Protein AF-A0A949Z9X9-F1 (afdb_monomer_lite)

Structure (mmCIF, N/CA/C/O backbone):
data_AF-A0A949Z9X9-F1
#
_entry.id   AF-A0A949Z9X9-F1
#
loop_
_atom_site.group_PDB
_atom_site.id
_atom_site.type_symbol
_atom_site.label_atom_id
_atom_site.label_alt_id
_atom_site.label_comp_id
_atom_site.label_asym_id
_atom_site.label_entity_id
_atom_site.label_seq_id
_atom_site.pdbx_PDB_ins_code
_atom_site.Cartn_x
_atom_site.Cartn_y
_atom_site.Cartn_z
_atom_site.occupancy
_atom_site.B_iso_or_equiv
_atom_site.auth_seq_id
_atom_site.auth_comp_id
_atom_site.auth_asym_id
_atom_site.auth_atom_id
_atom_site.pdbx_PDB_model_num
ATOM 1 N N . MET A 1 1 ? 0.799 0.494 7.470 1.00 60.16 1 MET A N 1
ATOM 2 C CA . MET A 1 1 ? 1.031 -0.553 6.444 1.00 60.16 1 MET A CA 1
ATOM 3 C C . MET A 1 1 ? 2.457 -0.559 5.920 1.00 60.16 1 MET A C 1
ATOM 5 O O . MET A 1 1 ? 3.106 -1.581 6.077 1.00 60.16 1 MET A O 1
ATOM 9 N N . GLY A 1 2 ? 2.967 0.554 5.374 1.00 60.78 2 GLY A N 1
ATOM 10 C CA . GLY A 1 2 ? 4.364 0.637 4.912 1.00 60.78 2 GLY A CA 1
ATOM 11 C C . GLY A 1 2 ? 5.403 0.385 6.010 1.00 60.78 2 GLY A C 1
ATOM 12 O O . GLY A 1 2 ? 6.334 -0.378 5.800 1.00 60.78 2 GLY A O 1
ATOM 13 N N . GLU A 1 3 ? 5.192 0.929 7.213 1.00 61.97 3 GLU A N 1
ATOM 14 C CA . GLU A 1 3 ? 6.064 0.670 8.378 1.00 61.97 3 GLU A CA 1
ATOM 15 C C . GLU A 1 3 ? 5.964 -0.766 8.915 1.00 61.97 3 GLU A C 1
ATOM 17 O O . GLU A 1 3 ? 6.893 -1.254 9.544 1.00 61.97 3 GLU A O 1
ATOM 22 N N . LEU A 1 4 ? 4.859 -1.464 8.628 1.00 70.19 4 LEU A N 1
ATOM 23 C CA . LEU A 1 4 ? 4.660 -2.877 8.973 1.00 70.19 4 LEU A CA 1
ATOM 24 C C . LEU A 1 4 ? 5.197 -3.818 7.879 1.00 70.19 4 LEU A C 1
ATOM 26 O O . LEU A 1 4 ? 5.048 -5.030 7.992 1.00 70.19 4 LEU A O 1
ATOM 30 N N . GLY A 1 5 ? 5.771 -3.274 6.798 1.00 72.19 5 GLY A N 1
ATOM 31 C CA . GLY A 1 5 ? 6.314 -4.046 5.678 1.00 72.19 5 GLY A CA 1
ATOM 32 C C . GLY A 1 5 ? 5.269 -4.771 4.820 1.00 72.19 5 GLY A C 1
ATOM 33 O O . GLY A 1 5 ? 5.640 -5.624 4.023 1.00 72.19 5 GLY A O 1
ATOM 34 N N . LEU A 1 6 ? 3.977 -4.454 4.967 1.00 75.88 6 LEU A N 1
ATOM 35 C CA . LEU A 1 6 ? 2.889 -5.191 4.307 1.00 75.88 6 LEU A CA 1
ATOM 36 C C . LEU A 1 6 ? 2.740 -4.824 2.822 1.00 75.88 6 LEU A C 1
ATOM 38 O O . LEU A 1 6 ? 2.473 -5.685 1.989 1.00 75.88 6 LEU A O 1
ATOM 42 N N . CYS A 1 7 ? 2.904 -3.543 2.488 1.00 79.94 7 CYS A N 1
ATOM 43 C CA . CYS A 1 7 ? 2.812 -3.020 1.124 1.00 79.94 7 CYS A CA 1
ATOM 44 C C . CYS A 1 7 ? 3.327 -1.576 1.050 1.00 79.94 7 CYS A C 1
ATOM 46 O O . CYS A 1 7 ? 3.562 -0.924 2.074 1.00 79.94 7 CYS A O 1
ATOM 48 N N . SER A 1 8 ? 3.486 -1.048 -0.165 1.00 83.75 8 SER A N 1
ATOM 49 C CA . SER A 1 8 ? 3.786 0.371 -0.370 1.00 83.75 8 SER A CA 1
ATOM 50 C C . SER A 1 8 ? 2.614 1.264 0.055 1.00 83.75 8 SER A C 1
ATOM 52 O O . SER A 1 8 ? 1.461 0.840 0.119 1.00 83.75 8 SER A O 1
ATOM 54 N N . ARG A 1 9 ? 2.883 2.555 0.284 1.00 83.94 9 ARG A N 1
ATOM 55 C CA . ARG A 1 9 ? 1.839 3.526 0.660 1.00 83.94 9 ARG A CA 1
ATOM 56 C C . ARG A 1 9 ? 0.702 3.603 -0.370 1.00 83.94 9 ARG A C 1
ATOM 58 O O . ARG A 1 9 ? -0.457 3.601 0.011 1.00 83.94 9 ARG A O 1
ATOM 65 N N . ARG A 1 10 ? 1.031 3.595 -1.667 1.00 83.50 10 ARG A N 1
ATOM 66 C CA . ARG A 1 10 ? 0.040 3.675 -2.760 1.00 83.50 10 ARG A CA 1
ATOM 67 C C . ARG A 1 10 ? -0.790 2.399 -2.903 1.00 83.50 10 ARG A C 1
ATOM 69 O O . ARG A 1 10 ? -1.907 2.440 -3.408 1.00 83.50 10 ARG A O 1
ATOM 76 N N . GLU A 1 11 ? -0.233 1.250 -2.537 1.00 84.12 11 GLU A N 1
ATOM 77 C CA . GLU A 1 11 ? -0.990 -0.004 -2.474 1.00 84.12 11 GLU A CA 1
ATOM 78 C C . GLU A 1 11 ? -1.915 -0.020 -1.272 1.00 84.12 11 GLU A C 1
ATOM 80 O O . GLU A 1 11 ? -3.084 -0.344 -1.441 1.00 84.12 11 GLU A O 1
ATOM 85 N N . ALA A 1 12 ? -1.422 0.405 -0.106 1.00 86.50 12 ALA A N 1
ATOM 86 C CA . ALA A 1 12 ? -2.246 0.549 1.085 1.00 86.50 12 ALA A CA 1
ATOM 87 C C . ALA A 1 12 ? -3.465 1.434 0.800 1.00 86.50 12 ALA A C 1
ATOM 89 O O . ALA A 1 12 ? -4.581 1.025 1.100 1.00 86.50 12 ALA A O 1
ATOM 90 N N . ASP A 1 13 ? -3.268 2.583 0.144 1.00 87.31 13 ASP A N 1
ATOM 91 C CA . ASP A 1 13 ? -4.372 3.476 -0.215 1.00 87.31 13 ASP A CA 1
ATOM 92 C C . ASP A 1 13 ? -5.416 2.761 -1.092 1.00 87.31 13 ASP A C 1
ATOM 94 O O . ASP A 1 13 ? -6.609 2.808 -0.803 1.00 87.31 13 ASP A O 1
ATOM 98 N N . ARG A 1 14 ? -4.969 2.027 -2.123 1.00 87.75 14 ARG A N 1
ATOM 99 C CA . ARG A 1 14 ? -5.866 1.268 -3.011 1.00 87.75 14 ARG A CA 1
AT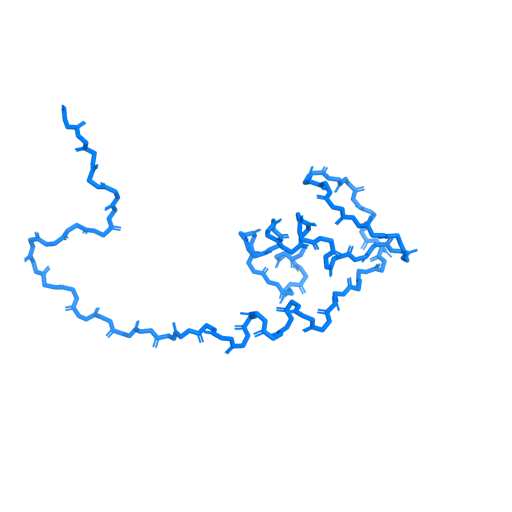OM 100 C C . ARG A 1 14 ? -6.610 0.154 -2.280 1.00 87.75 14 ARG A C 1
ATOM 102 O O . ARG A 1 14 ? -7.803 -0.030 -2.517 1.00 87.75 14 ARG A O 1
ATOM 109 N N . TRP A 1 15 ? -5.928 -0.588 -1.413 1.00 90.12 15 TRP A N 1
ATOM 110 C CA . TRP A 1 15 ? -6.522 -1.696 -0.662 1.00 90.12 15 TRP A CA 1
ATOM 111 C C . TRP A 1 15 ? -7.547 -1.208 0.352 1.00 90.12 15 TRP A C 1
ATOM 113 O O . TRP A 1 15 ? -8.611 -1.815 0.456 1.00 90.12 15 TRP A O 1
ATOM 123 N N . ILE A 1 16 ? -7.254 -0.096 1.036 1.00 89.06 16 ILE A N 1
ATOM 124 C CA . ILE A 1 16 ? -8.199 0.578 1.928 1.00 89.06 16 ILE A CA 1
ATOM 125 C C . ILE A 1 16 ? -9.434 0.960 1.116 1.00 89.06 16 ILE A C 1
ATOM 127 O O . ILE A 1 16 ? -10.494 0.413 1.367 1.00 89.06 16 ILE A O 1
ATOM 131 N N . THR A 1 17 ? -9.306 1.744 0.041 1.00 89.25 17 THR A N 1
ATOM 132 C CA . THR A 1 17 ? -10.480 2.149 -0.761 1.00 89.25 17 THR A CA 1
ATOM 133 C C . THR A 1 17 ? -11.254 0.986 -1.395 1.00 89.25 17 THR A C 1
ATOM 135 O O . THR A 1 17 ? -12.415 1.149 -1.753 1.00 89.25 17 THR A O 1
ATOM 138 N N . SER A 1 18 ? -10.626 -0.185 -1.544 1.00 87.94 18 SER A N 1
ATOM 139 C CA . SER A 1 18 ? -11.271 -1.403 -2.062 1.00 87.94 18 SER A CA 1
ATOM 140 C C . SER A 1 18 ? -11.965 -2.231 -0.970 1.00 87.94 18 SER A C 1
ATOM 142 O O . SER A 1 18 ? -12.551 -3.267 -1.276 1.00 87.94 18 SER A O 1
ATOM 144 N N . GLY A 1 19 ? -11.883 -1.816 0.299 1.00 90.06 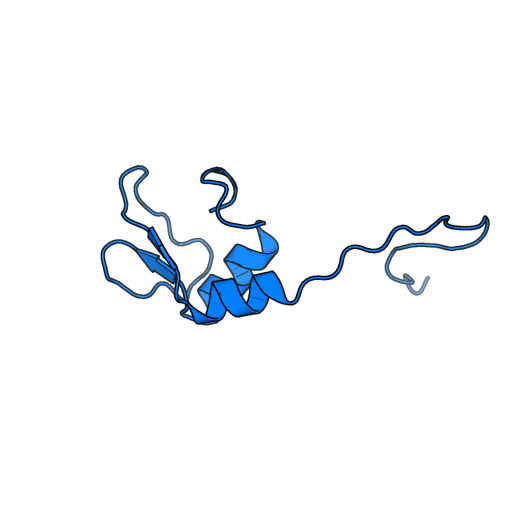19 GLY A N 1
ATOM 145 C CA . GLY A 1 19 ? -12.446 -2.532 1.445 1.00 90.06 19 GLY A CA 1
ATOM 146 C C . GLY A 1 19 ? -11.709 -3.830 1.791 1.00 90.06 19 GLY A C 1
ATOM 147 O O . GLY A 1 19 ? -12.270 -4.706 2.443 1.00 90.06 19 GLY A O 1
ATOM 148 N N . TRP A 1 20 ? -10.457 -3.987 1.350 1.00 91.44 20 TRP A N 1
ATOM 149 C CA . TRP A 1 20 ? -9.657 -5.204 1.569 1.00 91.44 20 TRP A CA 1
ATOM 150 C C . TRP A 1 20 ? -8.839 -5.172 2.857 1.00 91.44 20 TRP A C 1
ATOM 152 O O . TRP A 1 20 ? -8.018 -6.055 3.104 1.00 91.44 20 TRP A O 1
ATOM 162 N N . VAL A 1 21 ? -9.038 -4.140 3.669 1.00 90.94 21 VAL A N 1
ATOM 163 C CA . VAL A 1 21 ? -8.305 -3.916 4.907 1.00 90.94 21 VAL A CA 1
ATOM 164 C C . VAL A 1 21 ? -9.279 -3.983 6.062 1.00 90.94 21 VAL A C 1
ATOM 166 O O . VAL A 1 21 ? -10.275 -3.262 6.083 1.00 90.94 21 VAL A O 1
ATOM 169 N N . LYS A 1 22 ? -8.964 -4.825 7.043 1.00 91.69 22 LYS A N 1
ATOM 170 C CA . LYS A 1 22 ? -9.663 -4.875 8.321 1.00 91.69 22 LYS A CA 1
ATOM 171 C C . LYS A 1 22 ? -8.728 -4.474 9.445 1.00 91.69 22 LYS A C 1
ATOM 173 O O . LYS A 1 22 ? -7.568 -4.882 9.469 1.00 91.69 22 LYS A O 1
ATOM 178 N N . VAL A 1 23 ? -9.241 -3.689 10.377 1.00 91.19 23 VAL A N 1
ATOM 179 C CA . VAL A 1 23 ? -8.534 -3.264 11.582 1.00 91.19 23 VAL A CA 1
ATOM 180 C C . VAL A 1 23 ? -9.394 -3.664 12.767 1.00 91.19 23 VAL A C 1
ATOM 182 O O . VAL A 1 23 ? -10.550 -3.266 12.850 1.00 91.19 23 VAL A O 1
ATOM 185 N N . ASP A 1 24 ? -8.858 -4.517 13.635 1.00 90.00 24 ASP A N 1
ATOM 186 C CA . ASP A 1 24 ? -9.564 -5.066 14.799 1.00 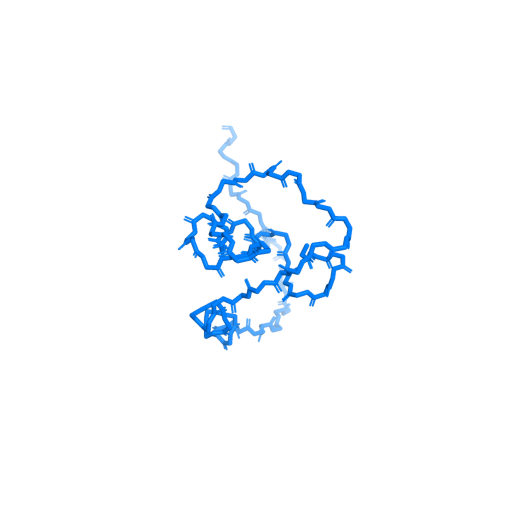90.00 24 ASP A CA 1
ATOM 187 C C . ASP A 1 24 ? -10.921 -5.721 14.448 1.00 90.00 24 ASP A C 1
ATOM 189 O O . ASP A 1 24 ? -11.847 -5.766 15.253 1.00 90.00 24 ASP A O 1
ATOM 193 N N . GLY A 1 25 ? -11.024 -6.271 13.231 1.00 88.31 25 GLY A N 1
ATOM 194 C CA . GLY A 1 25 ? -12.222 -6.940 12.712 1.00 88.31 25 GLY A CA 1
ATOM 195 C C . GLY A 1 25 ? -13.177 -6.042 11.919 1.00 88.31 25 GLY A C 1
ATOM 196 O O . GLY A 1 25 ? -14.056 -6.568 11.235 1.00 88.31 25 GLY A O 1
ATOM 197 N N . GLU A 1 26 ? -12.981 -4.722 11.928 1.00 89.56 26 GLU A N 1
ATOM 198 C CA . GLU A 1 26 ? -13.795 -3.770 11.166 1.00 89.56 26 GLU A CA 1
ATOM 199 C C . GLU A 1 26 ? -13.159 -3.451 9.813 1.00 89.56 26 GLU A C 1
ATOM 201 O O . GLU A 1 26 ? -11.955 -3.218 9.722 1.00 89.56 26 GLU A O 1
AT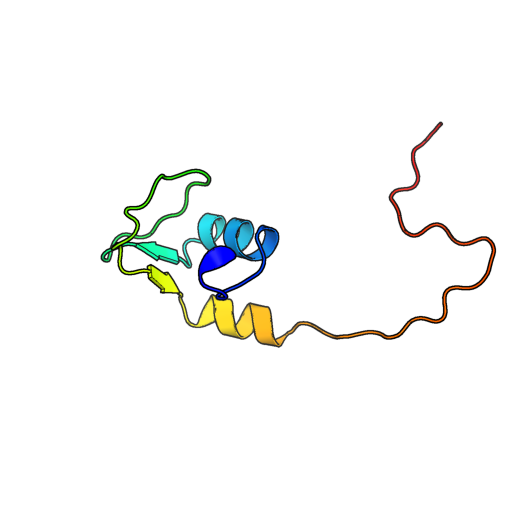OM 206 N N . VAL A 1 27 ? -13.963 -3.438 8.745 1.00 90.50 27 VAL A N 1
ATOM 207 C CA . VAL A 1 27 ? -13.487 -3.057 7.407 1.00 90.50 27 VAL A CA 1
ATOM 208 C C . VAL A 1 27 ? -13.231 -1.555 7.382 1.00 90.50 27 VAL A C 1
ATOM 210 O O . VAL A 1 27 ? -14.126 -0.764 7.666 1.00 90.50 27 VAL A O 1
ATOM 213 N N . VAL A 1 28 ? -12.011 -1.173 7.011 1.00 90.12 28 VAL A N 1
ATOM 214 C CA . VAL A 1 28 ? -11.609 0.222 6.847 1.00 90.12 28 VAL A CA 1
ATOM 215 C C . VAL A 1 28 ? -11.520 0.521 5.360 1.00 90.12 28 VAL A C 1
ATOM 217 O O . VAL A 1 28 ? -10.623 0.025 4.679 1.00 90.12 28 VAL A O 1
ATOM 220 N N . ASP A 1 29 ? -12.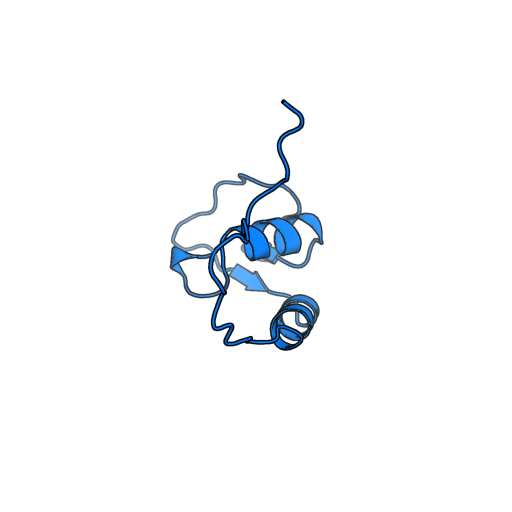442 1.349 4.875 1.00 88.81 29 ASP A N 1
ATOM 221 C CA . ASP A 1 29 ? -12.511 1.789 3.478 1.00 88.81 29 ASP A CA 1
ATOM 222 C C . ASP A 1 29 ? -12.061 3.243 3.251 1.00 88.81 29 ASP A C 1
ATOM 224 O O . ASP A 1 29 ? -11.874 3.697 2.120 1.00 88.81 29 ASP A O 1
ATOM 228 N N . THR A 1 30 ? -11.843 3.974 4.344 1.00 88.50 30 THR A N 1
ATOM 229 C CA . THR A 1 30 ? -11.562 5.407 4.339 1.00 88.50 30 THR A CA 1
ATOM 230 C C . THR A 1 30 ? -10.083 5.683 4.616 1.00 88.50 30 THR A C 1
ATOM 232 O O . THR A 1 30 ? -9.493 5.184 5.577 1.00 88.50 30 THR A O 1
ATOM 235 N N . LEU A 1 31 ? -9.466 6.523 3.781 1.00 87.00 31 LEU A N 1
ATOM 236 C CA . LEU A 1 31 ? -8.069 6.932 3.942 1.00 87.00 31 LEU A CA 1
ATOM 237 C C . LEU A 1 31 ? -7.883 7.860 5.148 1.00 87.00 31 LEU A C 1
ATOM 239 O O . LEU A 1 31 ? -8.717 8.713 5.438 1.00 87.00 31 LEU A O 1
ATOM 243 N N . GLY A 1 32 ? -6.738 7.736 5.821 1.00 83.88 32 GLY A N 1
ATOM 244 C CA . GLY A 1 32 ? -6.362 8.621 6.929 1.00 83.88 32 GLY A CA 1
ATOM 245 C C . GLY A 1 32 ? -6.972 8.260 8.286 1.00 83.88 32 GLY A C 1
ATOM 246 O O . GLY A 1 32 ? -6.746 8.985 9.257 1.00 83.88 32 GLY A O 1
ATOM 247 N N . VAL A 1 33 ? -7.690 7.137 8.382 1.00 84.25 33 VAL A N 1
ATOM 248 C CA . VAL A 1 33 ? -8.139 6.585 9.666 1.00 84.25 33 VAL A CA 1
ATOM 249 C C . VAL A 1 33 ? -6.923 6.319 10.554 1.00 84.25 33 VAL A C 1
ATOM 251 O O . VAL A 1 33 ? -5.976 5.630 10.168 1.00 84.25 33 VAL A O 1
ATOM 254 N N . ARG A 1 34 ? -6.935 6.903 11.756 1.00 83.56 34 ARG A N 1
ATOM 255 C CA . ARG A 1 34 ? -5.900 6.657 12.761 1.00 83.56 34 ARG A CA 1
ATOM 256 C C . ARG A 1 34 ? -6.168 5.314 13.418 1.00 83.56 34 ARG A C 1
ATOM 258 O O . ARG A 1 34 ? -7.223 5.119 14.010 1.00 83.56 34 ARG A O 1
ATOM 265 N N . VAL A 1 35 ? -5.190 4.425 13.340 1.00 85.19 35 VAL A N 1
ATOM 266 C CA . VAL A 1 35 ? -5.227 3.106 13.973 1.00 85.19 35 VAL A CA 1
ATOM 267 C C . VAL A 1 35 ? -4.280 3.078 15.166 1.00 85.19 35 VAL A C 1
ATOM 269 O O . VAL A 1 35 ? -3.262 3.775 15.176 1.00 85.19 35 VAL A O 1
ATOM 272 N N . SER A 1 36 ? -4.622 2.295 16.186 1.00 85.31 36 SER A N 1
ATOM 273 C CA . SER A 1 36 ? -3.729 2.070 17.324 1.00 85.31 36 SER A CA 1
ATOM 274 C C . SER A 1 36 ? -2.442 1.372 16.857 1.00 85.31 36 SER A C 1
ATOM 276 O O . SER A 1 36 ? -2.516 0.507 15.983 1.00 85.31 36 SER A O 1
ATOM 278 N N . PRO A 1 37 ? -1.272 1.659 17.456 1.00 81.19 37 PRO A N 1
ATOM 279 C CA . PRO A 1 37 ? -0.050 0.893 17.197 1.00 81.19 37 PRO A CA 1
ATOM 280 C C . PRO A 1 37 ? -0.196 -0.610 17.481 1.00 81.19 37 PRO A C 1
ATOM 282 O O . PRO A 1 37 ? 0.507 -1.415 16.883 1.00 81.19 37 PRO A O 1
ATOM 285 N N . ASN A 1 38 ? -1.122 -0.980 18.374 1.00 85.56 38 ASN A N 1
ATOM 286 C CA . ASN A 1 38 ? -1.408 -2.368 18.746 1.00 85.56 38 ASN A CA 1
ATOM 287 C C . ASN A 1 38 ? -2.598 -2.965 17.980 1.00 85.56 38 ASN A C 1
ATOM 289 O O . ASN A 1 38 ? -3.032 -4.067 18.310 1.00 85.56 38 ASN A O 1
ATOM 293 N N . ALA A 1 39 ? -3.166 -2.231 17.019 1.00 86.50 39 ALA A N 1
ATOM 294 C CA . ALA A 1 39 ? -4.311 -2.708 16.260 1.00 86.50 39 ALA A CA 1
ATOM 295 C C . ALA A 1 39 ? -3.926 -3.927 15.416 1.00 86.50 39 ALA A C 1
ATOM 297 O O . ALA A 1 39 ? -2.859 -3.971 14.790 1.00 86.50 39 ALA A O 1
ATOM 298 N N . ARG A 1 40 ? -4.817 -4.913 15.364 1.00 87.88 40 ARG A N 1
ATOM 299 C CA . ARG A 1 40 ? -4.652 -6.087 14.517 1.00 87.88 40 ARG A CA 1
ATOM 300 C C . ARG A 1 40 ? -5.120 -5.749 13.110 1.00 87.88 40 ARG A C 1
ATOM 302 O O . ARG A 1 40 ? -6.302 -5.511 12.883 1.00 87.88 40 ARG A O 1
ATOM 309 N N . ILE A 1 41 ? -4.188 -5.752 12.163 1.00 88.88 41 ILE A N 1
ATOM 310 C CA . ILE A 1 41 ? -4.485 -5.493 10.754 1.00 88.88 41 ILE A CA 1
ATOM 311 C C . ILE A 1 41 ? -4.582 -6.823 10.017 1.00 88.88 41 ILE A C 1
ATOM 313 O O . ILE A 1 41 ? -3.644 -7.619 10.029 1.00 88.88 41 ILE A O 1
ATOM 317 N N . GLU A 1 42 ? -5.708 -7.040 9.352 1.00 89.69 42 GLU A N 1
ATOM 318 C CA . GLU A 1 42 ? -5.947 -8.184 8.481 1.00 89.69 42 GLU A CA 1
ATOM 319 C C . GLU A 1 42 ? -6.154 -7.688 7.051 1.00 89.69 42 GLU A C 1
ATOM 321 O O . GLU A 1 42 ? -6.837 -6.691 6.811 1.00 89.69 42 GLU A O 1
ATOM 326 N N . ILE A 1 43 ? -5.530 -8.375 6.099 1.00 89.44 43 ILE A N 1
ATOM 327 C CA . ILE A 1 43 ? -5.589 -8.030 4.682 1.00 89.44 43 ILE A CA 1
ATOM 328 C C . ILE A 1 43 ? -6.277 -9.175 3.947 1.00 89.44 43 ILE A C 1
ATOM 330 O O . ILE A 1 43 ? -5.951 -10.344 4.157 1.00 89.44 43 ILE A O 1
ATOM 334 N N . ASP A 1 44 ? -7.247 -8.836 3.102 1.00 89.19 44 ASP A N 1
ATOM 335 C CA . ASP A 1 44 ? -7.970 -9.816 2.302 1.00 89.19 44 ASP A CA 1
ATOM 336 C C . ASP A 1 44 ? -7.032 -10.529 1.311 1.00 89.19 44 ASP A C 1
ATOM 338 O O . ASP A 1 44 ? -6.079 -9.953 0.777 1.00 89.19 44 ASP A O 1
ATOM 342 N N . ARG A 1 45 ? -7.336 -11.792 1.009 1.00 85.44 45 ARG A N 1
ATOM 343 C CA . ARG A 1 45 ? -6.617 -12.589 0.012 1.00 85.44 45 ARG A CA 1
ATOM 344 C C . ARG A 1 45 ? -6.578 -11.905 -1.360 1.00 85.44 45 ARG A C 1
ATOM 346 O O . ARG A 1 45 ? -5.556 -11.999 -2.041 1.00 85.44 45 ARG A O 1
ATOM 353 N N . ALA A 1 46 ? -7.633 -11.180 -1.740 1.00 83.94 46 ALA A N 1
ATOM 354 C CA . ALA A 1 46 ? -7.684 -10.441 -3.004 1.00 83.94 46 ALA A CA 1
ATOM 355 C C . ALA A 1 46 ? -6.551 -9.401 -3.140 1.00 83.94 46 ALA A C 1
ATOM 357 O O . ALA A 1 46 ? -6.019 -9.188 -4.232 1.00 83.94 46 ALA A O 1
ATOM 358 N N . ALA A 1 47 ? -6.121 -8.792 -2.031 1.00 82.56 47 ALA A N 1
ATOM 359 C CA . ALA A 1 47 ? -5.020 -7.834 -2.027 1.00 82.56 47 ALA A CA 1
ATOM 360 C C . ALA A 1 47 ? -3.664 -8.504 -2.308 1.00 82.56 47 ALA A C 1
ATOM 362 O O . ALA A 1 47 ? -2.846 -7.960 -3.051 1.00 82.56 47 ALA A O 1
ATOM 363 N N . HIS A 1 48 ? -3.447 -9.709 -1.772 1.00 80.94 48 HIS A N 1
ATOM 364 C CA . HIS A 1 48 ? -2.245 -10.500 -2.048 1.00 80.94 48 HIS A CA 1
ATOM 365 C C . HIS A 1 48 ? -2.177 -10.943 -3.512 1.00 80.94 48 HIS A C 1
ATOM 367 O O . HIS A 1 48 ? -1.120 -10.856 -4.139 1.00 80.94 48 HIS A O 1
ATOM 373 N N . GLU A 1 49 ? -3.306 -11.363 -4.084 1.00 81.12 49 GLU A N 1
ATOM 374 C CA . GLU A 1 49 ? -3.389 -11.712 -5.506 1.00 81.12 49 GLU A CA 1
ATOM 375 C C . GLU A 1 49 ? -3.099 -10.484 -6.386 1.00 81.12 49 GLU A C 1
ATOM 377 O O . GLU A 1 49 ? -2.300 -10.573 -7.322 1.00 81.12 49 GLU A O 1
ATOM 382 N N . HIS A 1 50 ? -3.625 -9.308 -6.020 1.00 81.12 50 HIS A N 1
ATOM 383 C CA . HIS A 1 50 ? -3.306 -8.046 -6.694 1.00 81.12 50 HIS A CA 1
ATOM 384 C C . HIS A 1 50 ? -1.810 -7.695 -6.634 1.00 81.12 50 HIS A C 1
ATOM 386 O O . HIS A 1 50 ? -1.250 -7.212 -7.618 1.00 81.12 50 HIS A O 1
ATOM 392 N N . GLN A 1 51 ? -1.150 -7.952 -5.502 1.00 75.31 51 GLN A N 1
ATOM 393 C CA . GLN A 1 51 ? 0.288 -7.726 -5.348 1.00 75.31 51 GLN A CA 1
ATOM 394 C C . GLN A 1 51 ? 1.115 -8.683 -6.216 1.00 75.31 51 GLN A C 1
ATOM 396 O O . GLN A 1 51 ? 2.090 -8.272 -6.841 1.00 75.31 51 GLN A O 1
ATOM 401 N N . SER A 1 52 ? 0.706 -9.952 -6.296 1.00 74.25 52 SER A N 1
ATOM 402 C CA . SER A 1 52 ? 1.421 -10.988 -7.052 1.00 74.25 52 SER A CA 1
ATOM 403 C C . SER A 1 52 ? 1.438 -10.757 -8.569 1.00 74.25 52 SER A C 1
ATOM 405 O O . SER A 1 52 ? 2.311 -11.277 -9.257 1.00 74.25 52 SER A O 1
ATOM 407 N N . GLY A 1 53 ? 0.508 -9.947 -9.089 1.00 75.44 53 GLY A N 1
ATOM 408 C CA . GLY A 1 53 ? 0.461 -9.557 -10.501 1.00 75.44 53 GLY A CA 1
ATOM 409 C C . GLY A 1 53 ? 1.479 -8.484 -10.903 1.00 75.44 53 GLY A C 1
ATOM 410 O O . GLY A 1 53 ? 1.514 -8.088 -12.069 1.00 75.44 53 GLY A O 1
ATOM 411 N N . GLN A 1 54 ? 2.287 -7.972 -9.971 1.00 73.25 54 GLN A N 1
ATOM 412 C CA . GLN A 1 54 ? 3.313 -6.982 -10.287 1.00 73.25 54 GLN A CA 1
ATOM 413 C C . GLN A 1 54 ? 4.493 -7.599 -11.039 1.00 73.25 54 GLN A C 1
ATOM 415 O O . GLN A 1 54 ? 4.973 -8.683 -10.719 1.00 73.25 54 GLN A O 1
ATOM 420 N N . VAL A 1 55 ? 4.993 -6.862 -12.030 1.00 75.12 55 VAL A N 1
ATOM 421 C CA . VAL A 1 55 ? 6.151 -7.247 -12.841 1.00 75.12 55 VAL A CA 1
ATOM 422 C C . VAL A 1 55 ? 7.310 -6.285 -12.620 1.00 75.12 55 VAL A C 1
ATOM 424 O O . VAL A 1 55 ? 7.140 -5.065 -12.628 1.00 75.12 55 VAL A O 1
ATOM 427 N N . THR A 1 56 ? 8.506 -6.846 -12.462 1.00 80.88 56 THR A N 1
ATOM 428 C CA . THR A 1 56 ? 9.756 -6.089 -12.351 1.00 80.88 56 THR A CA 1
ATOM 429 C C . THR A 1 56 ? 10.397 -5.966 -13.729 1.00 80.88 56 THR A C 1
ATOM 431 O O . THR A 1 56 ? 10.685 -6.975 -14.370 1.00 80.88 56 THR A O 1
ATOM 434 N N . ILE A 1 57 ? 10.649 -4.735 -14.179 1.00 81.44 57 ILE A N 1
ATOM 435 C CA . ILE A 1 57 ? 11.290 -4.448 -15.470 1.00 81.44 57 ILE A CA 1
ATOM 436 C C . ILE A 1 57 ? 12.628 -3.755 -15.217 1.00 81.44 57 ILE A C 1
ATOM 438 O O . ILE A 1 57 ? 12.688 -2.748 -14.513 1.00 81.44 57 ILE A O 1
ATOM 442 N N . LEU A 1 58 ? 13.696 -4.266 -15.833 1.00 86.31 58 LEU A N 1
ATOM 443 C CA . LEU A 1 58 ? 14.979 -3.574 -15.918 1.00 86.31 58 LEU A CA 1
ATOM 444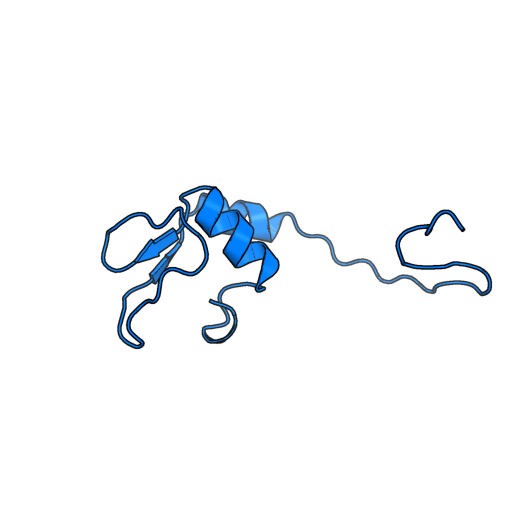 C C . LEU A 1 58 ? 15.043 -2.810 -17.243 1.00 86.31 58 LEU A C 1
ATOM 446 O O . LEU A 1 58 ? 15.012 -3.416 -18.312 1.00 86.31 58 LEU A O 1
ATOM 450 N N . LEU A 1 59 ? 15.143 -1.483 -17.175 1.00 86.06 59 LEU A N 1
ATOM 451 C CA . LEU A 1 59 ? 15.207 -0.616 -18.350 1.00 86.06 59 LEU A CA 1
ATOM 452 C C . LEU A 1 59 ? 16.535 0.143 -18.380 1.00 86.06 59 LEU A C 1
ATOM 454 O O . LEU A 1 59 ? 16.791 0.991 -17.525 1.00 86.06 59 LEU A O 1
ATOM 458 N N . HIS A 1 60 ? 17.345 -0.092 -19.412 1.00 88.06 60 HIS A N 1
ATOM 459 C CA . HIS A 1 60 ? 18.446 0.807 -19.752 1.00 88.06 60 HIS A CA 1
ATOM 460 C C . HIS A 1 60 ? 17.875 2.006 -20.513 1.00 88.06 60 HIS A C 1
ATOM 462 O O . HIS A 1 60 ? 17.688 1.959 -21.727 1.00 88.06 60 HIS A O 1
ATOM 468 N N . LYS A 1 61 ? 17.522 3.058 -19.774 1.00 88.38 61 LYS A N 1
ATOM 469 C CA . LYS A 1 61 ? 16.860 4.235 -20.333 1.00 88.38 61 LYS A CA 1
ATOM 470 C C . LYS A 1 61 ? 17.832 5.031 -21.227 1.00 88.38 61 LYS A C 1
ATOM 472 O O . LYS A 1 61 ? 18.821 5.543 -20.701 1.00 88.38 61 LYS A O 1
ATOM 477 N N . PRO A 1 62 ? 17.565 5.175 -22.538 1.00 88.12 62 PRO A N 1
ATOM 478 C CA . PRO A 1 62 ? 18.432 5.939 -23.426 1.00 88.12 62 PRO A CA 1
ATOM 479 C C . PRO A 1 62 ? 18.290 7.450 -23.199 1.00 88.12 62 PRO A C 1
ATOM 481 O O . PRO A 1 62 ? 17.291 7.944 -22.667 1.00 88.12 62 PRO A O 1
ATOM 484 N N . VAL A 1 63 ? 19.310 8.192 -23.629 1.00 86.50 63 VAL A N 1
ATOM 485 C CA . VAL A 1 63 ? 19.327 9.661 -23.598 1.00 86.50 63 VAL A CA 1
ATOM 486 C C . VAL A 1 63 ? 18.157 10.218 -24.421 1.00 86.50 63 VAL A C 1
ATOM 488 O O . VAL A 1 63 ? 17.838 9.693 -25.484 1.00 86.50 63 VAL A O 1
ATOM 491 N N . GLY A 1 64 ? 17.518 11.283 -23.927 1.00 82.38 64 GLY A N 1
ATOM 492 C CA . GLY A 1 64 ? 16.408 11.966 -24.610 1.00 82.38 64 GLY A CA 1
ATOM 493 C C . GLY A 1 64 ? 15.002 11.536 -24.177 1.00 82.38 64 GLY A C 1
ATOM 494 O O . GLY A 1 64 ? 14.029 12.120 -24.637 1.00 82.38 64 GLY A O 1
ATOM 495 N N . PHE A 1 65 ? 14.871 10.565 -23.267 1.00 74.75 65 PHE A N 1
ATOM 496 C CA . PHE A 1 65 ? 13.573 10.127 -22.745 1.00 74.75 65 PHE A CA 1
ATOM 497 C C . PHE A 1 65 ? 13.288 10.732 -21.364 1.00 74.75 65 PHE A C 1
ATOM 499 O O . PHE A 1 65 ? 14.146 10.731 -20.479 1.00 74.75 65 PHE A O 1
ATOM 506 N N . VAL A 1 66 ? 12.054 11.180 -21.129 1.00 79.88 66 VAL A N 1
ATOM 507 C CA . VAL A 1 66 ? 11.567 11.631 -19.813 1.00 79.88 66 VAL A CA 1
ATOM 508 C C . VAL A 1 66 ? 10.676 10.538 -19.222 1.00 79.88 66 VAL A C 1
ATOM 510 O O . VAL A 1 66 ? 9.910 9.900 -19.931 1.00 79.88 66 VAL A O 1
ATOM 513 N N . SER A 1 67 ? 10.834 10.260 -17.928 1.00 75.62 67 SER A N 1
ATOM 514 C CA . SER A 1 67 ? 10.074 9.229 -17.197 1.00 75.62 67 SER A CA 1
ATOM 515 C C . SER A 1 67 ? 9.155 9.880 -16.160 1.00 75.62 67 SER A C 1
ATOM 517 O O . SER A 1 67 ? 9.119 9.473 -15.002 1.00 75.62 67 SER A O 1
ATOM 519 N N . GLY A 1 68 ? 8.475 10.940 -16.593 1.00 75.06 68 GLY A N 1
ATOM 520 C CA . GLY A 1 68 ? 7.489 11.716 -15.849 1.00 75.06 68 GLY A CA 1
ATOM 521 C C . GLY A 1 68 ? 6.306 12.051 -16.759 1.00 75.06 68 GLY A C 1
ATOM 522 O O . GLY A 1 68 ? 6.308 11.685 -17.935 1.00 75.06 68 GLY A O 1
ATOM 523 N N . GLN A 1 69 ? 5.293 12.714 -16.212 1.00 64.12 69 GLN A N 1
ATOM 524 C CA . GLN A 1 69 ? 4.160 13.205 -16.993 1.00 64.12 69 GLN A CA 1
ATOM 525 C C . GLN A 1 69 ? 4.678 14.237 -18.009 1.00 64.12 69 GLN A C 1
ATOM 527 O O . GLN A 1 69 ? 5.542 15.041 -17.663 1.00 64.12 69 GLN A O 1
ATOM 532 N N . ALA A 1 70 ? 4.209 14.191 -19.259 1.00 58.25 70 ALA A N 1
ATOM 533 C CA . ALA A 1 70 ? 4.411 15.319 -20.160 1.00 58.25 70 ALA A CA 1
ATOM 534 C C . ALA A 1 70 ? 3.617 16.480 -19.559 1.00 58.25 70 ALA A C 1
ATOM 536 O O . ALA A 1 70 ? 2.390 16.435 -19.534 1.00 58.25 70 ALA A O 1
ATOM 537 N N . GLU A 1 71 ? 4.307 17.438 -18.952 1.00 56.56 71 GLU A N 1
ATOM 538 C CA . GLU A 1 71 ? 3.672 18.696 -18.592 1.00 56.56 71 GLU A CA 1
ATOM 539 C C . GLU A 1 71 ? 3.452 19.450 -19.904 1.00 56.56 71 GLU A C 1
ATOM 541 O O . GLU A 1 71 ? 4.408 19.699 -20.644 1.00 56.56 71 GLU A O 1
ATOM 546 N N . ASP A 1 72 ? 2.189 19.734 -20.227 1.00 52.47 72 ASP A N 1
ATOM 547 C CA . ASP A 1 72 ? 1.865 20.721 -21.251 1.00 52.47 72 ASP A CA 1
ATOM 548 C C . ASP A 1 72 ? 2.408 22.064 -20.745 1.00 52.47 72 ASP A C 1
ATOM 550 O O . ASP A 1 72 ? 2.051 22.509 -19.650 1.00 52.47 72 ASP A O 1
ATOM 554 N N . GLY A 1 73 ? 3.351 22.638 -21.495 1.00 49.84 73 GLY A N 1
ATOM 555 C CA . GLY A 1 73 ? 3.942 23.947 -21.205 1.00 49.84 73 GLY A CA 1
ATOM 556 C C . GLY A 1 73 ? 2.984 25.109 -21.421 1.00 49.84 73 GLY A C 1
ATOM 557 O O . GLY A 1 73 ? 1.986 24.941 -22.158 1.00 49.84 73 GLY A O 1
#

pLDDT: mean 81.45, std 9.84, range [49.84, 91.69]

Foldseek 3Di:
DVVVVPDDPVLVLVQLCVQQKDWQRHGRNDPPDDHDPPIDIDGHPVSVVVVVPDDDDDDPDDPPDDPDDPPDD

Sequence (73 aa):
MGELGLCSRREADRWITSGWVKVDGEVVDTLGVRVSPNARIEIDRAAHEHQSGQVTILLHKPVGFVSGQAEDG

Radius of gyration: 16.76 Å; chains: 1; bounding box: 33×36×43 Å

Secondary structure (DSSP, 8-state):
-TTTTSS-HHHHHHHHHTT-EEETTEE--STT----TT--EEE-HHHHHHHHT-------PPTT---S-----